Protein AF-A0A749DPL5-F1 (afdb_monomer_lite)

pLDDT: mean 70.9, std 11.16, range [47.75, 88.38]

Secondary structure (DSSP, 8-state):
------------EEE-SS--HHHHHHHHHTTPEEEPPPGGGG--

Sequence (44 aa):
PHAVATLSCITTILSDSALPSAIARRYQQAGCRLIMSDPSSGAR

Organism: Salmonella enterica (NCBI:txid28901)

Structure (mmCIF, N/CA/C/O backbone):
data_AF-A0A749DPL5-F1
#
_entry.id   AF-A0A749DPL5-F1
#
loop_
_atom_site.group_PDB
_atom_site.id
_atom_site.type_symbol
_atom_site.label_atom_id
_atom_site.label_alt_id
_atom_site.label_comp_id
_atom_site.label_asym_id
_atom_site.label_entity_id
_atom_site.label_seq_id
_atom_site.pdbx_PDB_ins_code
_atom_site.Cartn_x
_atom_site.Cartn_y
_atom_site.Cartn_z
_atom_site.occupancy
_atom_site.B_iso_or_equiv
_atom_site.auth_seq_id
_atom_site.auth_comp_id
_ato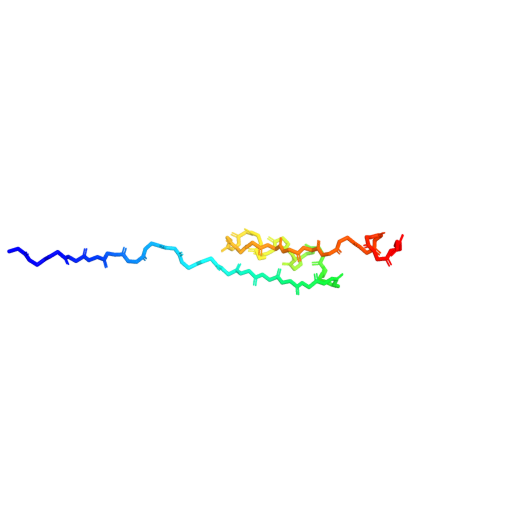m_site.auth_asym_id
_atom_site.auth_atom_id
_atom_site.pdbx_PDB_model_num
ATOM 1 N N . PRO A 1 1 ? -13.634 3.883 35.738 1.00 59.41 1 PRO A N 1
ATOM 2 C CA . PRO A 1 1 ? -13.701 3.713 34.266 1.00 59.41 1 PRO A CA 1
ATOM 3 C C . PRO A 1 1 ? -12.327 3.957 33.621 1.00 59.41 1 PRO A C 1
ATOM 5 O O . PRO A 1 1 ? -11.858 5.090 33.598 1.00 59.41 1 PRO A O 1
ATOM 8 N N . HIS A 1 2 ? -11.653 2.901 33.157 1.00 51.94 2 HIS A N 1
ATOM 9 C CA . HIS A 1 2 ? -10.414 3.049 32.390 1.00 51.94 2 HIS A CA 1
ATOM 10 C C . HIS A 1 2 ? -10.766 3.426 30.948 1.00 51.94 2 HIS A C 1
ATOM 12 O O . HIS A 1 2 ? -11.433 2.663 30.255 1.00 51.94 2 HIS A O 1
ATO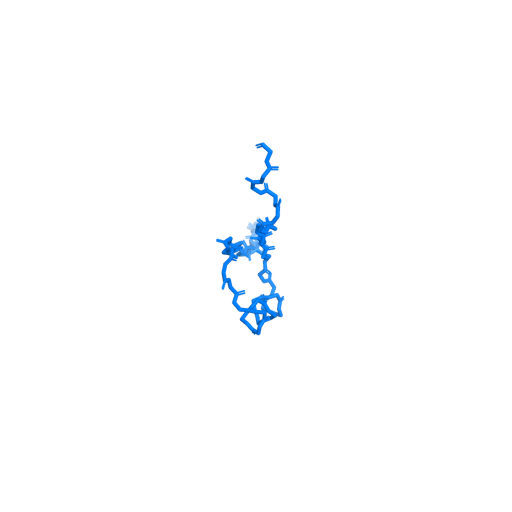M 18 N N . ALA A 1 3 ? -10.365 4.623 30.517 1.00 60.91 3 ALA A N 1
ATOM 19 C CA . ALA A 1 3 ? -10.529 5.054 29.137 1.00 60.91 3 ALA A CA 1
ATOM 20 C C . ALA A 1 3 ? -9.492 4.330 28.269 1.00 60.91 3 ALA A C 1
ATOM 22 O O . ALA A 1 3 ? -8.294 4.594 28.365 1.00 60.91 3 ALA A O 1
ATOM 23 N N . VAL A 1 4 ? -9.953 3.388 27.449 1.00 62.25 4 VAL A N 1
ATOM 24 C CA . VAL A 1 4 ? -9.127 2.728 26.436 1.00 62.25 4 VAL A CA 1
ATOM 25 C C . VAL A 1 4 ? -9.084 3.640 25.215 1.00 62.25 4 VAL A C 1
ATOM 27 O O . VAL A 1 4 ? -10.092 3.822 24.537 1.00 62.25 4 VAL A O 1
ATOM 30 N N . ALA A 1 5 ? -7.927 4.240 24.945 1.00 65.94 5 ALA A N 1
ATOM 31 C CA . ALA A 1 5 ? -7.695 4.966 23.704 1.00 65.94 5 ALA A CA 1
ATOM 32 C C . ALA A 1 5 ? -7.355 3.964 22.592 1.00 65.94 5 ALA A C 1
ATOM 34 O O . ALA A 1 5 ? -6.298 3.334 22.609 1.00 65.94 5 ALA A O 1
ATOM 35 N N . THR A 1 6 ? -8.253 3.798 21.624 1.00 69.31 6 THR A N 1
ATOM 36 C CA . THR A 1 6 ? -7.967 3.061 20.389 1.00 69.31 6 THR A CA 1
ATOM 37 C C . THR A 1 6 ? -7.188 3.953 19.432 1.00 69.31 6 THR A C 1
ATOM 39 O O . THR A 1 6 ? -7.656 5.029 19.063 1.00 69.31 6 THR A O 1
ATOM 42 N N . LEU A 1 7 ? -6.008 3.500 19.017 1.00 61.97 7 LEU A N 1
ATOM 43 C CA . LEU A 1 7 ? -5.166 4.199 18.052 1.00 61.97 7 LEU A CA 1
ATOM 44 C C . LEU A 1 7 ? -5.744 3.971 16.647 1.00 61.97 7 LEU A C 1
ATOM 46 O O . LEU A 1 7 ? -5.648 2.879 16.087 1.00 61.97 7 LEU A O 1
ATOM 50 N N . SER A 1 8 ? -6.423 4.983 16.108 1.00 64.19 8 SER A N 1
ATOM 51 C CA . SER A 1 8 ? -7.027 4.938 14.777 1.00 64.19 8 SER A CA 1
ATOM 52 C C . SER A 1 8 ? -5.975 5.195 13.693 1.00 64.19 8 SER A C 1
ATOM 54 O O . SER A 1 8 ? -5.310 6.225 13.714 1.00 64.19 8 SER A O 1
AT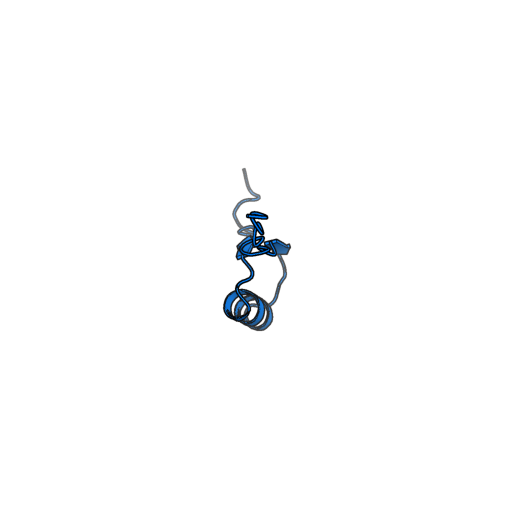OM 56 N N . CYS A 1 9 ? -5.888 4.243 12.759 1.00 62.72 9 CYS A N 1
ATOM 57 C CA . CYS A 1 9 ? -5.236 4.261 11.441 1.00 62.72 9 CYS A CA 1
ATOM 58 C C . CYS A 1 9 ? -3.752 4.689 11.344 1.00 62.72 9 CYS A C 1
ATOM 60 O O . CYS A 1 9 ? -3.395 5.862 11.277 1.00 62.72 9 CYS A O 1
ATOM 62 N N .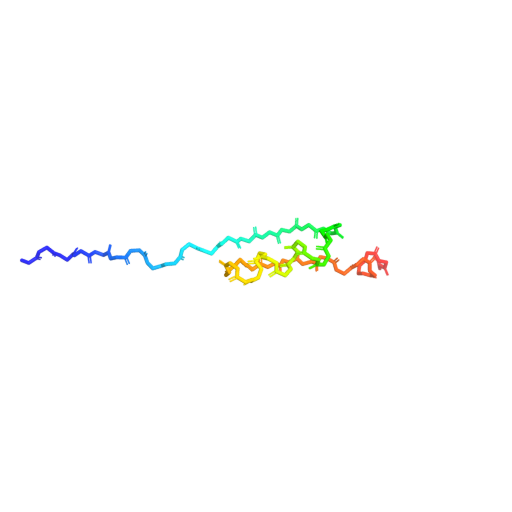 ILE A 1 10 ? -2.884 3.686 11.157 1.00 70.62 10 ILE A N 1
ATOM 63 C CA . ILE A 1 10 ? -1.524 3.866 10.630 1.00 70.62 10 ILE A CA 1
ATOM 64 C C . ILE A 1 10 ? -1.634 4.133 9.123 1.00 70.62 10 ILE A C 1
ATOM 66 O O . ILE A 1 10 ? -2.101 3.277 8.375 1.00 70.62 10 ILE A O 1
ATOM 70 N N . THR A 1 11 ? -1.205 5.314 8.674 1.00 69.94 11 THR A N 1
ATOM 71 C CA . THR A 1 11 ? -1.123 5.643 7.242 1.00 69.94 11 THR A CA 1
ATOM 72 C C . THR A 1 11 ? 0.293 5.381 6.743 1.00 69.94 11 THR A C 1
ATOM 74 O O . THR A 1 11 ? 1.225 6.092 7.113 1.00 69.94 11 THR A O 1
ATOM 77 N N . THR A 1 12 ? 0.469 4.375 5.887 1.00 70.00 12 THR A N 1
ATOM 78 C CA . THR A 1 12 ? 1.757 4.108 5.232 1.00 70.00 12 THR A CA 1
ATOM 79 C C . THR A 1 12 ? 1.913 5.008 4.007 1.00 70.00 12 THR A C 1
ATOM 81 O O . THR A 1 12 ? 1.088 4.960 3.090 1.00 7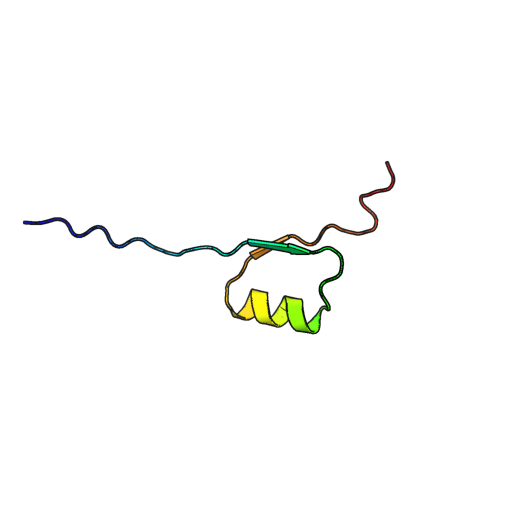0.00 12 THR A O 1
ATOM 84 N N . ILE A 1 13 ? 2.971 5.825 3.997 1.00 73.81 13 ILE A N 1
ATOM 85 C CA . ILE A 1 13 ? 3.339 6.695 2.874 1.00 73.81 13 ILE A CA 1
ATOM 86 C C . ILE A 1 13 ? 4.500 6.053 2.117 1.00 73.81 13 ILE A C 1
ATOM 88 O O . ILE A 1 13 ? 5.521 5.727 2.720 1.00 73.81 13 ILE A O 1
ATOM 92 N N . LEU A 1 14 ? 4.350 5.891 0.804 1.00 71.19 14 LEU A N 1
ATOM 93 C CA . LEU A 1 14 ? 5.416 5.403 -0.073 1.00 71.19 14 LEU A CA 1
ATOM 94 C C . LEU A 1 14 ? 5.770 6.503 -1.070 1.00 71.19 14 LEU A C 1
ATOM 96 O O . LEU A 1 14 ? 4.887 7.054 -1.730 1.00 71.19 14 LEU A O 1
ATOM 100 N N . SER A 1 15 ? 7.061 6.809 -1.162 1.00 72.06 15 SER A N 1
ATOM 101 C CA . SER A 1 15 ? 7.615 7.800 -2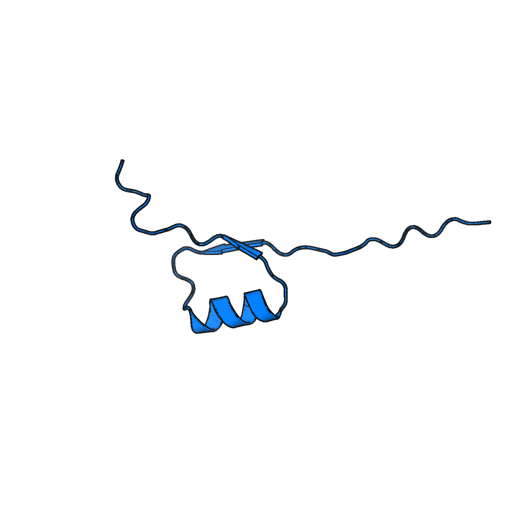.080 1.00 72.06 15 SER A CA 1
ATOM 102 C C . SER A 1 15 ? 8.617 7.102 -2.989 1.00 72.06 15 SER A C 1
ATOM 104 O O . SER A 1 15 ? 9.747 6.850 -2.581 1.00 72.06 15 SER A O 1
ATOM 106 N N . ASP A 1 16 ? 8.186 6.756 -4.198 1.00 69.50 16 ASP A N 1
ATOM 107 C CA . ASP A 1 16 ? 9.005 6.078 -5.205 1.00 69.50 16 ASP A CA 1
ATOM 108 C C . ASP A 1 16 ? 8.667 6.659 -6.586 1.00 69.50 16 ASP A C 1
ATOM 110 O O . ASP A 1 16 ? 7.506 6.668 -7.006 1.00 69.50 16 ASP A O 1
ATOM 114 N N . SER A 1 17 ? 9.681 7.193 -7.267 1.00 63.31 17 SER A N 1
ATOM 115 C CA . SER A 1 17 ? 9.574 7.820 -8.587 1.00 63.31 17 SER A CA 1
ATOM 116 C C . SER A 1 17 ? 9.555 6.817 -9.747 1.00 63.31 17 SER A C 1
ATOM 118 O O . SER A 1 17 ? 9.249 7.211 -10.871 1.00 63.31 17 SER A O 1
ATOM 120 N N . ALA A 1 18 ? 9.851 5.536 -9.500 1.00 70.44 18 ALA A N 1
ATOM 121 C CA . ALA A 1 18 ? 9.932 4.482 -10.515 1.00 70.44 18 ALA A CA 1
ATOM 122 C C . ALA A 1 18 ? 8.967 3.310 -10.260 1.00 70.44 18 ALA A C 1
ATOM 124 O O . ALA A 1 18 ? 9.041 2.282 -10.939 1.00 70.44 18 ALA A O 1
ATOM 125 N N . LEU A 1 19 ? 8.042 3.451 -9.307 1.00 78.75 19 LEU A N 1
ATOM 126 C CA . LEU A 1 19 ? 7.086 2.403 -8.969 1.00 78.75 19 LEU A CA 1
ATOM 127 C C . LEU A 1 19 ? 6.186 2.077 -10.181 1.00 78.75 19 LEU A C 1
ATOM 129 O O . LEU A 1 19 ? 5.452 2.953 -10.651 1.00 78.75 19 LEU A O 1
ATOM 133 N N . PRO A 1 20 ? 6.159 0.823 -10.677 1.00 80.94 20 PRO A N 1
ATOM 134 C CA . PRO A 1 20 ? 5.270 0.450 -11.771 1.00 80.94 20 PRO A CA 1
ATOM 135 C C . PRO A 1 20 ? 3.805 0.705 -11.403 1.00 80.94 20 PRO A C 1
ATOM 137 O O . PRO A 1 20 ? 3.374 0.402 -10.288 1.00 80.94 20 PRO A O 1
ATOM 140 N N . SER A 1 21 ? 2.996 1.182 -12.350 1.00 80.75 21 SER A N 1
ATOM 141 C CA . SER A 1 21 ? 1.581 1.526 -12.115 1.00 80.75 21 SER A CA 1
ATOM 142 C C . SER A 1 21 ? 0.755 0.369 -11.528 1.00 80.75 21 SER A C 1
ATOM 144 O O . SER A 1 21 ? -0.118 0.575 -10.683 1.00 80.75 21 SER A O 1
ATOM 146 N N . ALA A 1 22 ? 1.071 -0.873 -11.909 1.00 85.00 22 ALA A N 1
ATOM 147 C CA . ALA A 1 22 ? 0.452 -2.084 -11.367 1.00 85.00 22 ALA A CA 1
ATOM 148 C C . ALA A 1 22 ? 0.793 -2.345 -9.885 1.00 85.00 22 ALA A C 1
ATOM 150 O O . ALA A 1 22 ? 0.032 -3.001 -9.172 1.00 85.00 22 ALA A O 1
ATOM 151 N N . ILE A 1 23 ? 1.945 -1.865 -9.418 1.00 84.56 23 ILE A N 1
ATOM 152 C CA . ILE A 1 23 ? 2.369 -1.927 -8.015 1.00 84.56 23 ILE A CA 1
ATOM 153 C C . ILE A 1 23 ? 1.748 -0.754 -7.250 1.00 84.56 23 ILE A C 1
ATOM 155 O O . ILE A 1 23 ? 1.165 -0.961 -6.187 1.00 84.56 23 ILE A O 1
ATOM 159 N N . ALA A 1 24 ? 1.752 0.446 -7.838 1.00 83.00 24 ALA A N 1
ATOM 160 C CA . ALA A 1 24 ? 1.103 1.631 -7.282 1.00 83.00 24 ALA A CA 1
ATOM 161 C C . ALA A 1 24 ? -0.384 1.383 -6.960 1.00 83.00 24 ALA A C 1
ATOM 163 O O . ALA A 1 24 ? -0.849 1.614 -5.842 1.00 83.00 24 ALA A O 1
ATOM 164 N N . ARG A 1 25 ? -1.128 0.798 -7.906 1.00 84.81 25 ARG A N 1
ATOM 165 C CA . ARG A 1 25 ? -2.540 0.447 -7.690 1.00 84.81 25 ARG A CA 1
ATOM 166 C C . ARG A 1 25 ? -2.751 -0.487 -6.504 1.00 84.81 25 ARG A C 1
ATOM 168 O O . ARG A 1 25 ? -3.713 -0.303 -5.767 1.00 84.81 25 ARG A O 1
ATOM 175 N N . ARG A 1 26 ? -1.869 -1.471 -6.308 1.00 88.38 26 ARG A N 1
ATOM 176 C CA . ARG A 1 26 ? -1.980 -2.418 -5.188 1.00 88.38 26 ARG A CA 1
ATOM 177 C C . ARG A 1 26 ? -1.817 -1.716 -3.844 1.00 88.38 26 ARG A C 1
ATOM 179 O O . ARG A 1 26 ? -2.601 -1.963 -2.937 1.00 88.38 26 ARG A O 1
ATOM 186 N N . TYR A 1 27 ? -0.862 -0.796 -3.737 1.00 84.38 27 TYR A N 1
ATOM 187 C CA . TYR A 1 27 ? -0.670 -0.010 -2.519 1.00 84.38 27 TYR A CA 1
ATOM 188 C C . TYR A 1 27 ? -1.831 0.947 -2.241 1.00 84.38 27 TYR A C 1
ATOM 190 O O . TYR A 1 27 ? -2.286 1.031 -1.105 1.00 84.38 27 TYR A O 1
ATOM 198 N N . GLN A 1 28 ? -2.377 1.601 -3.267 1.00 81.62 28 GLN A N 1
ATOM 199 C CA . GLN A 1 28 ? -3.572 2.437 -3.106 1.00 81.62 28 GLN A CA 1
ATOM 200 C C . GLN A 1 28 ? -4.788 1.619 -2.653 1.00 81.62 28 GLN A C 1
ATOM 202 O O . GLN A 1 28 ? -5.516 2.042 -1.760 1.00 81.62 28 GLN A O 1
ATOM 207 N N . GLN A 1 29 ? -4.985 0.425 -3.223 1.00 86.50 29 GLN A N 1
ATOM 208 C CA . GLN A 1 29 ? -6.048 -0.500 -2.810 1.00 86.50 29 GLN A CA 1
ATOM 209 C C . GLN A 1 29 ? -5.875 -0.991 -1.368 1.00 86.50 29 GLN A C 1
ATOM 211 O O . GLN A 1 29 ? -6.866 -1.220 -0.683 1.00 86.50 29 GLN A O 1
ATOM 216 N N . ALA A 1 30 ? -4.632 -1.109 -0.897 1.00 83.81 30 ALA A N 1
ATOM 217 C CA . ALA A 1 30 ? -4.311 -1.430 0.490 1.00 83.81 30 ALA A CA 1
ATOM 218 C C . ALA A 1 30 ? -4.453 -0.229 1.451 1.00 83.81 30 ALA A C 1
ATOM 220 O O . ALA A 1 30 ? -4.177 -0.365 2.641 1.00 83.81 30 ALA A O 1
ATOM 221 N N . GLY A 1 31 ? -4.870 0.945 0.960 1.00 82.81 31 GLY A N 1
ATOM 222 C CA . GLY A 1 31 ? -5.025 2.160 1.764 1.00 82.81 31 GLY A CA 1
ATOM 223 C C . GLY A 1 31 ? -3.725 2.937 1.992 1.00 82.81 31 GLY A C 1
ATOM 224 O O . GLY A 1 31 ? -3.700 3.868 2.797 1.00 82.81 31 GLY A O 1
ATOM 225 N N . CYS A 1 32 ? -2.641 2.591 1.294 1.00 82.06 32 CYS A N 1
ATOM 226 C CA . CYS A 1 32 ? -1.397 3.349 1.353 1.00 82.06 32 CYS A CA 1
ATOM 227 C C . CYS A 1 32 ? -1.501 4.619 0.502 1.00 82.06 32 CYS A C 1
ATOM 229 O O . CYS A 1 32 ? -1.996 4.607 -0.631 1.00 82.06 32 CYS A O 1
ATOM 231 N N . ARG A 1 33 ? -0.961 5.721 1.023 1.00 79.69 33 ARG A N 1
ATOM 232 C CA . ARG A 1 33 ? -0.859 6.976 0.278 1.00 79.69 33 ARG A CA 1
ATOM 233 C C . ARG A 1 33 ? 0.453 6.983 -0.501 1.00 79.69 33 ARG A C 1
ATOM 235 O O . ARG A 1 33 ? 1.529 6.973 0.087 1.00 79.69 33 ARG A O 1
ATOM 242 N N . LEU A 1 34 ? 0.360 7.020 -1.824 1.00 81.19 34 LEU A N 1
ATOM 243 C CA . LEU A 1 34 ? 1.527 7.150 -2.694 1.00 81.19 34 LEU A CA 1
ATOM 244 C C . LEU A 1 34 ? 1.813 8.622 -2.974 1.00 81.19 34 LEU A C 1
ATOM 246 O O . LEU A 1 34 ? 0.906 9.363 -3.356 1.00 81.19 34 LEU A O 1
ATOM 250 N N . ILE A 1 35 ? 3.068 9.028 -2.814 1.00 81.00 35 ILE A N 1
ATOM 251 C CA . ILE A 1 35 ? 3.582 10.316 -3.277 1.00 81.00 35 ILE A CA 1
ATOM 252 C C . ILE A 1 35 ? 4.503 9.997 -4.451 1.00 81.00 35 ILE A C 1
ATOM 254 O O . ILE A 1 35 ? 5.636 9.568 -4.263 1.00 81.00 35 ILE A O 1
ATOM 258 N N . MET A 1 36 ? 3.985 10.129 -5.671 1.00 71.12 36 MET A N 1
ATOM 259 C CA . MET A 1 36 ? 4.785 9.943 -6.880 1.00 71.12 36 MET A CA 1
ATOM 260 C C . MET A 1 36 ? 5.331 11.306 -7.290 1.00 71.12 36 MET A C 1
ATOM 262 O O . MET A 1 36 ? 4.556 12.234 -7.526 1.00 71.12 36 MET A O 1
ATOM 266 N N . SER A 1 37 ? 6.654 11.441 -7.341 1.00 64.62 37 SER A N 1
ATOM 267 C CA . SER A 1 37 ? 7.284 12.621 -7.925 1.00 64.62 37 SER A CA 1
ATOM 268 C C . SER A 1 37 ? 6.997 12.612 -9.420 1.00 64.62 37 SER A C 1
ATOM 270 O O . SER A 1 37 ? 7.371 11.661 -10.104 1.00 64.62 37 SER A O 1
ATOM 272 N N . ASP A 1 38 ? 6.325 13.647 -9.923 1.00 62.72 38 ASP A N 1
ATOM 273 C CA . ASP A 1 38 ? 6.198 13.834 -11.363 1.00 62.72 38 ASP A CA 1
ATOM 274 C C . ASP A 1 38 ? 7.615 13.971 -11.950 1.00 62.72 38 ASP A C 1
ATOM 276 O O . ASP A 1 38 ? 8.356 14.871 -11.536 1.00 62.72 38 ASP A O 1
ATOM 280 N N . PRO A 1 39 ? 8.039 13.088 -12.871 1.00 57.84 39 PRO A N 1
ATOM 281 C CA . PRO A 1 39 ? 9.391 13.137 -13.418 1.00 57.84 39 PRO A CA 1
ATOM 282 C C . PRO A 1 39 ? 9.651 14.416 -14.234 1.00 57.84 39 PRO A C 1
ATOM 284 O O . PRO A 1 39 ? 10.807 14.748 -14.487 1.00 57.84 39 PRO A O 1
ATOM 287 N N . SER A 1 40 ? 8.611 15.172 -14.601 1.00 58.19 40 SER A N 1
ATOM 288 C CA . SER A 1 40 ? 8.715 16.476 -15.272 1.00 58.19 40 SER A CA 1
ATOM 289 C C . SER A 1 40 ? 8.923 17.636 -14.290 1.00 58.19 40 SER A C 1
ATOM 291 O O . SER A 1 40 ? 9.276 18.738 -14.708 1.00 58.19 40 SER A O 1
ATOM 293 N N . SER A 1 41 ? 8.756 17.413 -12.981 1.00 56.03 41 SER A N 1
ATOM 294 C CA . SER A 1 41 ? 8.897 18.441 -11.938 1.00 56.03 41 SER A CA 1
ATOM 295 C C . SER A 1 41 ? 10.342 18.639 -11.440 1.00 56.03 41 SER A C 1
ATOM 297 O O . SER A 1 41 ? 10.552 19.312 -10.432 1.00 56.03 41 SER A O 1
ATOM 299 N N . GLY A 1 42 ? 11.335 18.061 -12.125 1.00 53.16 42 GLY A N 1
ATOM 300 C CA . GLY A 1 42 ? 12.770 18.232 -11.849 1.00 53.16 42 GLY A CA 1
ATOM 301 C C . GLY A 1 42 ? 13.503 19.201 -12.787 1.00 53.16 42 GLY A C 1
ATOM 302 O O . GLY A 1 42 ? 14.721 19.309 -12.702 1.00 53.16 42 GLY A O 1
ATOM 303 N N . ALA A 1 43 ? 12.793 19.883 -13.692 1.00 49.38 43 ALA A N 1
ATOM 304 C CA . ALA A 1 43 ? 13.372 20.833 -14.643 1.00 49.38 43 ALA A CA 1
ATOM 305 C C . ALA A 1 43 ? 12.921 22.271 -14.343 1.00 49.38 43 ALA A C 1
ATOM 307 O O . ALA A 1 43 ? 12.162 22.862 -15.112 1.00 49.38 43 ALA A O 1
ATOM 308 N N . ARG A 1 44 ? 13.361 22.829 -13.213 1.00 47.75 44 ARG A N 1
ATOM 309 C CA . ARG A 1 44 ? 13.389 24.278 -12.968 1.00 47.75 44 ARG A CA 1
ATOM 310 C C . ARG A 1 44 ? 14.605 24.649 -12.140 1.00 47.75 44 ARG A C 1
ATOM 312 O O . ARG A 1 44 ? 14.885 23.908 -11.175 1.00 47.75 44 ARG A O 1
#

Radius of gyration: 16.32 Å; chains: 1; bounding box: 27×27×50 Å

Foldseek 3Di:
DDDDDDDPDDAAEDEDQPDPPVRVVVCVVVRHHYDHDDPVVPPD